Protein 5FAA (pdb70)

Nearest PDB structures (foldseek):
  5fgs-assembly1_C  TM=9.969E-01  e=2.430E-23  Lacticaseibacillus rhamnosus GG
  5f44-assembly2_B  TM=1.002E+00  e=8.109E-23  Lacticaseibacillus rhamnosus GG
  5j4m-assembly2_B  TM=1.003E+00  e=1.565E-22  Lacticaseibacillus rhamnosus GG
  5f44-assembly3_C  TM=1.001E+00  e=1.565E-22  Lacticaseibacillus rhamnosus GG
  5j4m-assembly3_C  TM=1.002E+00  e=1.653E-22  Lacticaseibacillus rhamnosus GG

Sequence (123 aa):
TTYERTFVKKDAETKEVLEGAGFKISSNSDGKKFLKLTDKDGQSVSIGEGFIDVLANNNYRLTWVAESDDATVFTSDKSGKFGLNGFADNTTTYTAVETNVPDGYDAAANTDFKADNSSSDILDAPS

Radius of gyration: 13.72 Å; Cα contacts (8 Å, |Δi|>4): 326; chains: 1; bounding box: 29×40×26 Å

CATH classification: 2.60.40.10

Structure (mmCIF, N/CA/C/O backbone):
data_5FAA
#
_entry.id   5FAA
#
_cell.length_a   100.240
_cell.length_b   100.240
_cell.length_c   57.539
_cell.angle_alpha   90.00
_cell.angle_beta   90.00
_cell.angle_gamma   90.00
#
_symmetry.space_group_name_H-M   'I 4 2 2'
#
loop_
_entity.id
_entity.type
_entity.pdbx_description
1 polymer 'Cell surface protein SpaA'
2 non-polymer 1,2-ETHANEDIOL
3 water water
#
loop_
_atom_site.group_PDB
_atom_site.id
_atom_site.type_symbol
_atom_site.label_atom_id
_atom_site.label_alt_id
_atom_site.label_comp_id
_atom_site.label_asym_id
_atom_site.label_entity_id
_atom_site.label_seq_id
_atom_site.pdbx_PDB_ins_code
_atom_site.Cartn_x
_atom_site.Cartn_y
_atom_site.Cartn_z
_atom_site.occupancy
_atom_site.B_iso_or_equiv
_atom_site.auth_seq_id
_atom_site.auth_comp_id
_atom_site.auth_asym_id
_atom_site.auth_atom_id
_atom_site.pdbx_PDB_model_num
ATOM 1 N N . THR A 1 149 ? -35.268 9.326 -10.415 1.00 43.55 176 THR A N 1
ATOM 2 C CA . THR A 1 149 ? -35.311 7.861 -10.737 1.00 41.37 176 THR A CA 1
ATOM 3 C C . THR A 1 149 ? -34.022 7.418 -11.417 1.00 35.53 176 THR A C 1
ATOM 4 O O . THR A 1 149 ? -33.594 8.039 -12.389 1.00 36.44 176 THR A O 1
ATOM 8 N N . THR A 1 150 ? -33.425 6.342 -10.905 1.00 31.82 177 THR A N 1
ATOM 9 C CA . THR A 1 150 ? -32.236 5.741 -11.502 1.00 29.44 177 THR A CA 1
ATOM 10 C C . THR A 1 150 ? -32.485 4.258 -11.813 1.00 28.02 177 THR A C 1
ATOM 11 O O . THR A 1 150 ? -33.538 3.685 -11.465 1.00 28.24 177 THR A O 1
ATOM 15 N N . TYR A 1 151 ? -31.505 3.646 -12.470 1.00 24.97 178 TYR A N 1
ATOM 16 C CA . TYR A 1 151 ? -31.669 2.348 -13.096 1.00 22.41 178 TYR A CA 1
ATOM 17 C C . TYR A 1 151 ? -30.478 1.454 -12.803 1.00 19.77 178 TYR A C 1
ATOM 18 O O . TYR A 1 151 ? -29.415 1.905 -12.383 1.00 21.16 178 TYR A O 1
ATOM 27 N N . GLU A 1 152 ? -30.686 0.167 -13.007 1.00 19.14 179 GLU A N 1
ATOM 28 C CA . GLU A 1 152 ? -29.676 -0.805 -12.706 1.00 19.23 179 GLU A CA 1
ATOM 29 C C . GLU A 1 152 ? -29.662 -1.883 -13.757 1.00 17.98 179 GLU A C 1
ATOM 30 O O . GLU A 1 152 ? -30.550 -1.969 -14.611 1.00 17.64 179 GLU A O 1
ATOM 36 N N . ARG A 1 153 ? -28.626 -2.709 -13.689 1.00 17.13 180 ARG A N 1
ATOM 37 C CA . ARG A 1 153 ? -28.523 -3.841 -14.580 1.00 15.68 180 ARG A CA 1
ATOM 38 C C . ARG A 1 153 ? -27.783 -4.946 -13.892 1.00 15.21 180 ARG A C 1
ATOM 39 O O . ARG A 1 153 ? -26.784 -4.698 -13.226 1.00 16.66 180 ARG A O 1
ATOM 47 N N . THR A 1 154 ? -28.300 -6.164 -14.057 1.00 15.77 181 THR A N 1
ATOM 48 C CA . THR A 1 154 ? -27.703 -7.350 -13.504 1.00 16.32 181 THR A CA 1
ATOM 49 C C . THR A 1 154 ? -27.421 -8.347 -14.619 1.00 16.00 181 THR A C 1
ATOM 50 O O . THR A 1 154 ? -28.155 -8.417 -15.611 1.00 15.11 181 THR A O 1
ATOM 54 N N . PHE A 1 155 ? -26.331 -9.090 -14.455 1.00 15.14 182 PHE A N 1
ATOM 55 C CA . PHE A 1 155 ? -25.971 -10.178 -15.348 1.00 15.00 182 PHE A CA 1
ATOM 56 C C . PHE A 1 155 ? -25.656 -11.404 -14.530 1.00 14.10 182 PHE A C 1
ATOM 57 O O . PHE A 1 155 ? -25.238 -11.299 -13.373 1.00 15.44 182 PHE A O 1
ATOM 65 N N . VAL A 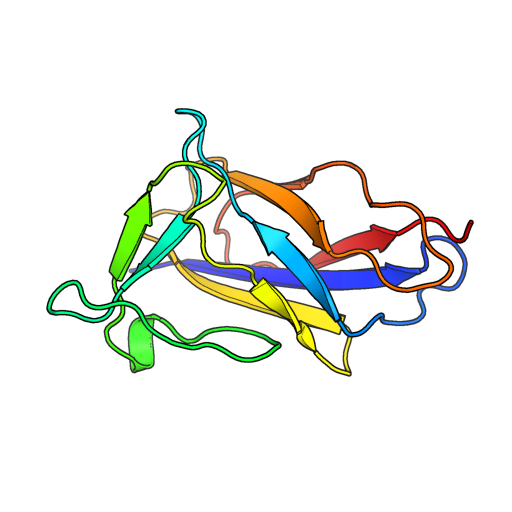1 156 ? -25.873 -12.569 -15.137 1.00 14.56 183 VAL A N 1
ATOM 66 C CA . VAL A 1 156 ? -25.453 -13.830 -14.558 1.00 13.74 183 VAL A CA 1
ATOM 67 C C . VAL A 1 156 ? -24.584 -14.573 -15.563 1.00 12.98 183 VAL A C 1
ATOM 68 O O . VAL A 1 156 ? -24.997 -14.851 -16.690 1.00 14.01 183 VAL A O 1
ATOM 72 N N . LYS A 1 157 ? -23.364 -14.866 -15.145 1.00 13.06 184 LYS A N 1
ATOM 73 C CA . LYS A 1 157 ? -22.402 -15.549 -15.988 1.00 12.69 184 LYS A CA 1
ATOM 74 C C . LYS A 1 157 ? -22.617 -17.043 -15.897 1.00 13.04 184 LYS A C 1
ATOM 75 O O . LYS A 1 157 ? -22.647 -17.599 -14.791 1.00 13.81 184 LYS A O 1
ATOM 81 N N . LYS A 1 158 ? -22.744 -17.675 -17.063 1.00 12.75 185 LYS A N 1
ATOM 82 C CA . LYS A 1 158 ? -22.993 -19.113 -17.143 1.00 13.44 185 LYS A CA 1
ATOM 83 C C . LYS A 1 158 ? -22.198 -19.797 -18.245 1.00 12.89 185 LYS A C 1
ATOM 84 O O . LYS A 1 158 ? -21.847 -19.205 -19.267 1.00 14.74 185 LYS A O 1
ATOM 90 N N . ASP A 1 159 ? -21.924 -21.076 -18.017 1.00 13.40 186 ASP A N 1
ATOM 91 C CA . ASP A 1 159 ? -21.382 -21.981 -19.021 1.00 14.82 186 ASP A CA 1
ATOM 92 C C . ASP A 1 159 ? -22.427 -22.117 -20.143 1.00 14.38 186 ASP A C 1
ATOM 93 O O . ASP A 1 159 ? -23.591 -22.431 -19.889 1.00 16.57 186 ASP A O 1
ATOM 98 N N . ALA A 1 160 ? -22.030 -21.850 -21.380 1.00 15.76 187 ALA A N 1
ATOM 99 C CA . ALA A 1 160 ? -22.973 -21.842 -22.507 1.00 16.50 187 ALA A CA 1
ATOM 100 C C . ALA A 1 160 ? -23.682 -23.178 -22.725 1.00 17.40 187 ALA A C 1
ATOM 101 O O . ALA A 1 160 ? -24.814 -23.217 -23.229 1.00 21.26 187 ALA A O 1
ATOM 103 N N . GLU A 1 161 ? -22.997 -24.265 -22.403 1.00 17.29 188 GLU A N 1
ATOM 104 C CA . GLU A 1 161 ? -23.530 -25.601 -22.636 1.00 19.69 188 GLU A CA 1
ATOM 105 C C . GLU A 1 161 ? -24.350 -26.115 -21.457 1.00 19.23 188 GLU A C 1
ATOM 106 O O . GLU A 1 161 ? -25.455 -26.610 -21.651 1.00 25.82 188 GLU A O 1
ATOM 112 N N . THR A 1 162 ? -23.807 -26.011 -20.245 1.00 16.23 189 THR A N 1
ATOM 113 C CA . THR A 1 162 ? -24.440 -26.611 -19.066 1.00 15.93 189 THR A CA 1
ATOM 114 C C . THR A 1 162 ? -25.252 -25.621 -18.233 1.00 16.37 189 THR A C 1
ATOM 115 O O . THR A 1 162 ? -26.046 -26.021 -17.380 1.00 17.19 189 THR A O 1
ATOM 119 N N . LYS A 1 163 ? -25.003 -24.338 -18.470 1.00 16.26 190 LYS A N 1
ATOM 120 C CA . LYS A 1 163 ? -25.581 -23.227 -17.727 1.00 16.43 190 LYS A CA 1
ATOM 121 C C . LYS A 1 163 ? -25.076 -23.148 -16.273 1.00 16.05 190 LYS A C 1
ATOM 122 O O . LYS A 1 163 ? -25.595 -22.367 -15.497 1.00 15.95 190 LYS A O 1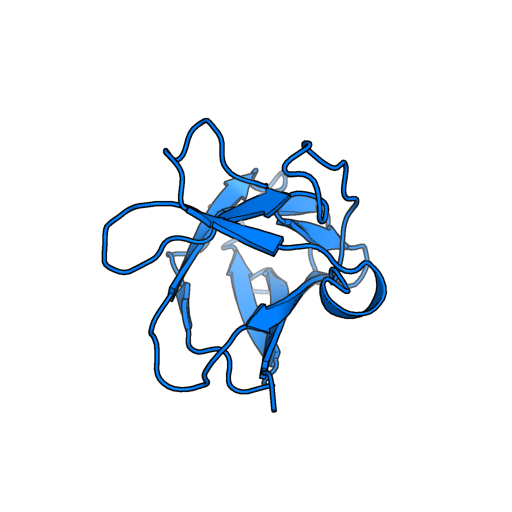
ATOM 128 N N . GLU A 1 164 ? -24.044 -23.925 -15.927 1.00 15.69 191 GLU A N 1
ATOM 129 C CA . GLU A 1 164 ? -23.374 -23.769 -14.636 1.00 16.15 191 GLU A CA 1
ATOM 130 C C . GLU A 1 164 ? -23.029 -22.290 -14.435 1.00 13.65 191 GLU A C 1
ATOM 131 O O . GLU A 1 164 ? -22.514 -21.641 -15.354 1.00 14.79 191 GLU A O 1
ATOM 137 N N . VAL A 1 165 ? -23.314 -21.777 -13.250 1.00 14.11 192 VAL A N 1
ATOM 138 C CA . VAL A 1 165 ? -22.945 -20.399 -12.919 1.00 14.32 192 VAL A CA 1
ATOM 139 C C . VAL A 1 165 ? -21.445 -20.297 -12.675 1.00 14.11 192 VAL A C 1
ATOM 140 O O . VAL A 1 165 ? -20.837 -21.177 -12.065 1.00 15.57 192 VAL A O 1
ATOM 144 N N . LEU A 1 166 ? -20.852 -19.227 -13.185 1.00 13.10 193 LEU A N 1
ATOM 145 C CA . LEU A 1 166 ? -19.397 -19.073 -13.140 1.00 12.79 193 LEU A CA 1
ATOM 146 C C . LEU A 1 166 ? -18.986 -17.893 -12.286 1.00 12.81 193 LEU A C 1
ATOM 147 O O . LEU A 1 166 ? -19.466 -16.777 -12.482 1.00 14.15 193 LEU A O 1
ATOM 152 N N . GLU A 1 167 ? -18.081 -18.169 -11.351 1.00 13.20 194 GLU A N 1
ATOM 153 C CA . GLU A 1 167 ? -17.523 -17.161 -10.470 1.00 12.64 194 GLU A CA 1
ATOM 154 C C . GLU A 1 167 ? -16.198 -16.653 -11.015 1.00 12.60 194 GLU A C 1
ATOM 155 O O . GLU A 1 167 ? -15.403 -17.403 -11.562 1.00 15.30 194 GLU A O 1
ATOM 161 N N . GLY A 1 168 ? -15.954 -15.365 -10.805 1.00 12.09 195 GLY A N 1
ATOM 162 C CA . GLY A 1 168 ? -14.650 -14.787 -11.112 1.0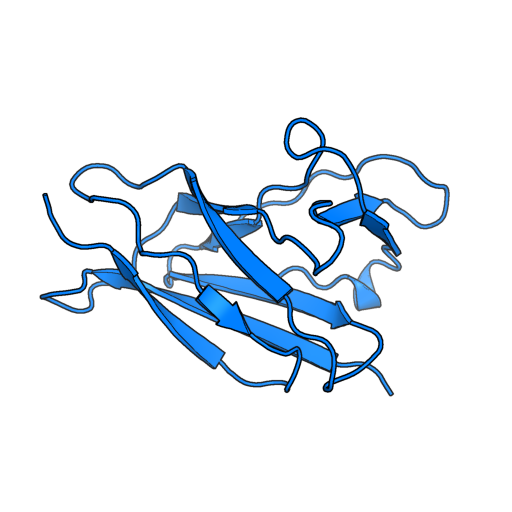0 12.29 195 GLY A CA 1
ATOM 163 C C . GLY A 1 168 ? -14.497 -14.284 -12.538 1.00 12.41 195 GLY A C 1
ATOM 164 O O . GLY A 1 168 ? -13.399 -13.933 -12.961 1.00 15.05 195 GLY A O 1
ATOM 165 N N . ALA A 1 169 ? -15.596 -14.232 -13.294 1.00 11.19 196 ALA A N 1
ATOM 166 C CA . ALA A 1 169 ? -15.564 -13.641 -14.632 1.00 11.66 196 ALA A CA 1
ATOM 167 C C . ALA A 1 169 ? -15.626 -12.132 -14.492 1.00 11.11 196 ALA A C 1
ATOM 168 O O . ALA A 1 169 ? -16.574 -11.582 -13.915 1.00 12.74 196 ALA A O 1
ATOM 170 N N . GLY A 1 170 ? -14.608 -11.469 -15.012 1.00 10.65 197 GLY A N 1
ATOM 171 C CA . GLY A 1 170 ? -14.454 -10.031 -14.883 1.00 11.55 197 GLY A CA 1
ATOM 172 C C . GLY A 1 170 ? -14.773 -9.297 -16.163 1.00 11.04 197 GLY A C 1
ATOM 173 O O . GLY A 1 170 ? -14.408 -9.729 -17.256 1.00 11.22 197 GLY A O 1
ATOM 174 N N . PHE A 1 171 ? -15.475 -8.171 -15.999 1.00 11.07 198 PHE A N 1
ATOM 175 C CA . PHE A 1 171 ? -15.982 -7.374 -17.108 1.00 11.16 198 PHE A CA 1
ATOM 176 C C . PHE A 1 171 ? -15.654 -5.905 -16.904 1.00 11.48 198 PHE A C 1
ATOM 177 O O . PHE A 1 171 ? -15.650 -5.408 -15.758 1.00 12.18 198 PHE A O 1
ATOM 185 N N . LYS A 1 172 ? -15.403 -5.228 -18.018 1.00 11.82 199 LYS A N 1
ATOM 186 C CA . LYS A 1 172 ? -15.393 -3.776 -18.048 1.00 10.98 199 LYS A CA 1
ATOM 187 C C . LYS A 1 172 ? -16.584 -3.340 -18.887 1.00 10.83 199 LYS A C 1
ATOM 188 O O . LYS A 1 172 ? -17.043 -4.075 -19.774 1.00 13.26 199 LYS A O 1
ATOM 194 N N . ILE A 1 173 ? -17.109 -2.157 -18.592 1.00 11.21 200 ILE A N 1
ATOM 195 C CA . ILE A 1 173 ? -18.290 -1.660 -19.294 1.00 11.82 200 ILE A CA 1
ATOM 196 C C . ILE A 1 173 ? -17.892 -0.443 -20.125 1.00 11.54 200 ILE A C 1
ATOM 197 O O . ILE A 1 173 ? -17.330 0.515 -19.597 1.00 12.91 200 ILE A O 1
ATOM 202 N N A SER A 1 174 ? -18.163 -0.494 -21.421 0.50 11.95 201 SER A N 1
ATOM 203 N N B SER A 1 174 ? -18.208 -0.502 -21.415 0.50 12.31 201 SER A N 1
ATOM 204 C CA A SER A 1 174 ? -17.880 0.632 -22.284 0.50 12.30 201 SER A CA 1
ATOM 205 C CA B SER A 1 174 ? -17.914 0.563 -22.356 0.50 13.28 201 SER A CA 1
ATOM 206 C C A SER A 1 174 ? -19.144 1.357 -22.711 0.50 12.98 201 SER A C 1
ATOM 207 C C B SER A 1 174 ? -19.160 1.353 -22.720 0.50 13.31 201 SER A C 1
ATOM 208 O O A SER A 1 174 ? -20.245 0.798 -22.722 0.50 13.42 201 SER A O 1
ATOM 209 O O B SER A 1 174 ? -20.273 0.823 -22.719 0.50 13.55 201 SER A O 1
ATOM 214 N N . ASN A 1 175 ? -18.951 2.622 -23.054 1.00 12.63 202 ASN A N 1
ATOM 215 C CA . ASN A 1 175 ? -20.008 3.475 -23.580 1.00 13.05 202 ASN A CA 1
ATOM 216 C C . ASN A 1 175 ? -19.793 3.716 -25.079 1.00 13.62 202 ASN A C 1
ATOM 217 O O . ASN A 1 175 ? -18.809 3.257 -25.678 1.00 13.93 202 ASN A O 1
ATOM 222 N N . SER A 1 176 ? -20.704 4.453 -25.691 1.00 13.92 203 SER A N 1
ATOM 223 C CA . SER A 1 176 ? -20.637 4.684 -27.130 1.00 13.89 203 SER A CA 1
ATOM 224 C C . SER A 1 176 ? -19.381 5.439 -27.536 1.00 14.65 203 SER A C 1
ATOM 225 O O . SER A 1 176 ? -18.923 5.283 -28.675 1.00 14.99 203 SER A O 1
ATOM 228 N N . ASP A 1 177 ? -18.839 6.244 -26.611 1.00 14.21 204 ASP A N 1
ATOM 229 C CA . ASP A 1 177 ? -17.617 7.028 -26.867 1.00 16.06 204 ASP A CA 1
ATOM 230 C C . ASP A 1 177 ? -16.346 6.182 -26.792 1.00 15.44 204 ASP A C 1
ATOM 231 O O . ASP A 1 177 ? -15.232 6.704 -26.975 1.00 16.86 204 ASP A O 1
ATOM 236 N N . GLY A 1 178 ? -16.497 4.885 -26.507 1.00 15.09 205 GLY A N 1
ATOM 237 C CA . GLY A 1 178 ? -15.335 4.008 -26.372 1.00 15.85 205 GLY A CA 1
ATOM 238 C C . GLY A 1 178 ? -14.547 4.171 -25.084 1.00 14.45 205 GLY A C 1
ATOM 239 O O . GLY A 1 178 ? -13.403 3.738 -25.000 1.00 17.12 205 GLY A O 1
ATOM 240 N N A LYS A 1 179 ? -15.159 4.788 -24.078 0.52 14.15 206 LYS A N 1
ATOM 241 N N B LYS A 1 179 ? -15.169 4.811 -24.092 0.48 13.98 206 LYS A N 1
ATOM 242 C CA A LYS A 1 179 ? -14.556 4.914 -22.758 0.52 13.70 206 LYS A CA 1
ATOM 243 C CA B LYS A 1 179 ? -14.614 4.989 -22.754 0.48 13.49 206 LYS A CA 1
ATOM 244 C C A LYS A 1 179 ? -15.208 3.883 -21.856 0.52 12.31 206 LYS A C 1
ATOM 245 C C B LYS A 1 179 ? -15.182 3.857 -21.886 0.48 12.27 206 LYS A C 1
ATOM 246 O O A LYS A 1 179 ? -16.273 3.356 -22.166 0.52 13.47 206 LYS A O 1
ATOM 247 O O B LYS A 1 179 ? -16.168 3.219 -22.265 0.48 12.81 206 LYS A O 1
ATOM 258 N N . PHE A 1 180 ? -14.557 3.605 -20.734 1.00 11.31 207 PHE A N 1
ATOM 259 C CA . PHE A 1 180 ? -14.949 2.512 -19.860 1.00 11.19 207 PHE A CA 1
ATOM 260 C C . PHE A 1 180 ? -15.246 3.001 -18.456 1.00 11.48 207 PHE A C 1
ATOM 261 O O . PHE A 1 180 ? -14.671 3.991 -17.980 1.00 11.91 207 PHE A O 1
ATOM 269 N N . LEU A 1 181 ? -16.142 2.281 -17.788 1.00 11.49 208 LEU A N 1
ATOM 270 C CA . LEU A 1 181 ? -16.656 2.735 -16.508 1.00 11.57 208 LEU A CA 1
ATOM 271 C C . LEU A 1 181 ? -15.605 2.593 -15.402 1.00 11.49 208 LEU A C 1
ATOM 272 O O . LEU A 1 181 ? -15.063 1.512 -15.180 1.00 12.45 208 LEU A O 1
ATOM 277 N N . LYS A 1 182 ? -15.387 3.685 -14.667 1.00 12.17 209 LYS A N 1
ATOM 278 C CA . LYS A 1 182 ? -14.592 3.686 -13.443 1.00 12.19 209 LYS A CA 1
ATOM 279 C C . LYS A 1 182 ? -15.458 4.269 -12.334 1.00 12.32 209 LYS A C 1
ATOM 280 O O . LYS A 1 182 ? -15.954 5.391 -12.434 1.00 15.22 209 LYS A O 1
ATOM 286 N N . LEU A 1 183 ? -15.659 3.496 -11.279 1.00 12.65 210 LEU A N 1
ATOM 287 C CA . LEU A 1 183 ? -16.357 4.001 -10.101 1.00 12.67 210 LEU A CA 1
ATOM 288 C C . LEU A 1 183 ? -15.405 4.823 -9.244 1.00 14.32 210 LEU A C 1
ATOM 289 O O . LEU A 1 183 ? -14.234 4.458 -9.082 1.00 16.07 210 LEU A O 1
ATOM 294 N N . THR A 1 184 ? -15.913 5.924 -8.685 1.00 14.74 211 THR A N 1
ATOM 295 C CA . THR A 1 184 ? -15.169 6.695 -7.698 1.00 15.73 211 THR A CA 1
ATOM 296 C C . THR A 1 184 ? -16.066 6.926 -6.492 1.00 16.03 211 THR A C 1
ATOM 297 O O . THR A 1 184 ? -17.283 6.760 -6.577 1.00 16.55 211 THR A O 1
ATOM 301 N N . ASP A 1 185 ? -15.479 7.337 -5.377 1.00 17.45 212 ASP A N 1
ATOM 302 C CA . ASP A 1 185 ? -16.298 7.835 -4.280 1.00 19.67 212 ASP A CA 1
ATOM 303 C C . ASP A 1 185 ? -16.741 9.272 -4.609 1.00 21.57 212 ASP A C 1
ATOM 304 O O . ASP A 1 185 ? -16.396 9.834 -5.664 1.00 21.86 212 ASP A O 1
ATOM 309 N N . LYS A 1 186 ? -17.543 9.845 -3.730 1.00 25.41 213 LYS A N 1
ATOM 310 C CA . LYS A 1 186 ? -18.068 11.200 -3.921 1.00 29.64 213 LYS A CA 1
ATOM 311 C C . LYS A 1 186 ? -16.988 12.278 -4.168 1.00 30.81 213 LYS A C 1
ATOM 312 O O . LYS A 1 186 ? -17.249 13.281 -4.845 1.00 35.92 213 LYS A O 1
ATOM 318 N N . ASP A 1 187 ? -15.789 12.052 -3.637 1.00 28.33 214 ASP A N 1
ATOM 319 C CA . ASP A 1 187 ? -14.675 13.003 -3.709 1.00 32.22 214 ASP A CA 1
ATOM 320 C C . ASP A 1 187 ? -13.662 12.665 -4.801 1.00 29.22 214 ASP A C 1
ATOM 321 O O . ASP A 1 187 ? -12.566 13.237 -4.834 1.00 30.20 214 ASP A O 1
ATOM 326 N N . GLY A 1 188 ? -14.018 11.722 -5.675 1.00 23.14 215 GLY A N 1
ATOM 327 C CA . GLY A 1 188 ? -13.201 11.397 -6.829 1.00 25.79 215 GLY A CA 1
ATOM 328 C C . GLY A 1 188 ? -12.151 10.343 -6.577 1.00 25.13 215 GLY A C 1
ATOM 329 O O . GLY A 1 188 ? -11.378 10.024 -7.480 1.00 27.46 215 GLY A O 1
ATOM 330 N N . GLN A 1 189 ? -12.113 9.776 -5.370 1.00 24.99 216 GLN A N 1
ATOM 331 C CA . GLN A 1 189 ? -11.073 8.796 -5.076 1.00 25.97 216 GLN A CA 1
ATOM 332 C C . GLN A 1 189 ? -11.484 7.405 -5.560 1.00 22.82 216 GLN A C 1
ATOM 333 O O . GLN A 1 189 ? -12.668 7.058 -5.612 1.00 20.72 216 GLN A O 1
ATOM 339 N N . SER A 1 190 ? -10.483 6.634 -5.955 1.00 23.22 217 SER A N 1
ATOM 340 C CA . SER A 1 190 ? -10.672 5.245 -6.340 1.00 21.86 217 SER A CA 1
ATOM 341 C C . SER A 1 190 ? -11.269 4.435 -5.199 1.00 21.15 217 SER A C 1
ATOM 342 O O . SER A 1 190 ? -11.084 4.747 -4.016 1.00 22.17 217 SER A O 1
ATOM 345 N N . VAL A 1 191 ? -11.993 3.389 -5.575 1.00 19.77 218 VAL A N 1
ATOM 346 C CA . VAL A 1 191 ? -12.616 2.496 -4.610 1.00 21.39 218 VAL A CA 1
ATOM 347 C C . VAL A 1 191 ? -12.276 1.056 -4.958 1.00 21.80 218 VAL A C 1
ATOM 348 O O . VAL A 1 191 ? -11.948 0.731 -6.100 1.00 26.81 218 VAL A O 1
ATOM 352 N N . SER A 1 192 ? -12.352 0.204 -3.952 1.00 23.64 219 SER A N 1
ATOM 353 C CA . SER A 1 192 ? -12.112 -1.206 -4.115 1.00 23.22 219 SER A CA 1
ATOM 354 C C . SER A 1 192 ? -13.478 -1.858 -4.097 1.00 21.17 219 SER A C 1
ATOM 355 O O . SER A 1 192 ? -14.302 -1.564 -3.228 1.00 25.01 219 SER A O 1
ATOM 358 N N . ILE A 1 193 ? -13.744 -2.710 -5.072 1.00 20.96 220 ILE A N 1
ATOM 359 C CA . ILE A 1 193 ? -14.961 -3.511 -5.023 1.00 21.04 220 ILE A CA 1
ATOM 360 C C . ILE A 1 193 ? -14.616 -4.977 -5.067 1.00 23.50 220 ILE A C 1
ATOM 361 O O . ILE A 1 193 ? -13.535 -5.368 -5.522 1.00 24.26 220 ILE A O 1
ATOM 366 N N . GLY A 1 194 ? -15.551 -5.775 -4.576 1.00 22.86 221 GLY A N 1
ATOM 367 C CA . GLY A 1 194 ? -15.436 -7.224 -4.643 1.00 22.29 221 GLY A CA 1
ATOM 368 C C . GLY A 1 194 ? -16.273 -7.758 -5.789 1.00 20.28 221 GLY A C 1
ATOM 369 O O . GLY A 1 194 ? -16.696 -7.017 -6.687 1.00 19.99 221 GLY A O 1
ATOM 370 N N . GLU A 1 195 ? -16.507 -9.058 -5.749 1.00 17.11 222 GLU A N 1
ATOM 371 C CA . GLU A 1 195 ? -17.382 -9.701 -6.684 1.00 15.85 222 GLU A CA 1
ATOM 372 C C . GLU A 1 195 ? -18.828 -9.335 -6.386 1.00 14.46 222 GLU A C 1
ATOM 373 O O . GLU A 1 195 ? -19.210 -9.034 -5.222 1.00 17.99 222 GLU A O 1
ATOM 379 N N . GLY A 1 196 ? -19.641 -9.443 -7.423 1.00 13.79 223 GLY A N 1
ATOM 380 C CA . GLY A 1 196 ? -21.078 -9.315 -7.311 1.00 15.76 223 GLY A CA 1
ATOM 381 C C . GLY A 1 196 ? -21.641 -7.978 -7.740 1.00 15.95 223 GLY A C 1
ATOM 382 O O . GLY A 1 196 ? -20.989 -7.163 -8.391 1.00 17.58 223 GLY A O 1
ATOM 383 N N . PHE A 1 197 ? -22.874 -7.755 -7.332 1.00 17.42 224 PHE A N 1
ATOM 384 C CA . PHE A 1 197 ? -23.598 -6.552 -7.659 1.00 17.39 224 PHE A CA 1
ATOM 385 C C . PHE A 1 197 ? -23.096 -5.410 -6.783 1.00 17.76 224 PHE A C 1
ATOM 386 O O . PHE A 1 197 ? -22.931 -5.578 -5.566 1.00 21.23 224 PHE A O 1
ATOM 394 N N . ILE A 1 198 ? -22.841 -4.262 -7.404 1.00 15.96 225 ILE A N 1
ATOM 395 C CA . ILE A 1 198 ? -22.291 -3.116 -6.698 1.00 16.39 225 ILE A CA 1
ATOM 396 C C . ILE A 1 198 ? -23.376 -2.075 -6.473 1.00 16.17 225 ILE A C 1
ATOM 397 O O . ILE A 1 198 ? -23.934 -1.543 -7.434 1.00 17.58 225 ILE A O 1
ATOM 402 N N . ASP A 1 199 ? -23.645 -1.788 -5.200 1.00 18.04 226 ASP A N 1
ATOM 403 C CA . ASP A 1 199 ? -24.650 -0.801 -4.811 1.00 17.68 226 ASP A CA 1
ATOM 404 C C . ASP A 1 199 ? -24.012 0.589 -4.765 1.00 18.14 226 ASP A C 1
ATOM 405 O O . ASP A 1 199 ? -23.655 1.128 -3.708 1.00 19.85 226 ASP A O 1
ATOM 410 N N . VAL A 1 200 ? -23.862 1.139 -5.966 1.00 17.21 227 VAL A N 1
ATOM 411 C CA . VAL A 1 200 ? -23.364 2.488 -6.184 1.00 18.06 227 VAL A CA 1
ATOM 412 C C . VAL A 1 200 ? -24.188 3.519 -5.399 1.00 18.36 227 VAL A C 1
ATOM 413 O O . VAL A 1 200 ? -23.637 4.404 -4.755 1.00 19.43 227 VAL A O 1
ATOM 417 N N . LEU A 1 201 ? -25.509 3.400 -5.469 1.00 20.13 228 LEU A N 1
ATOM 418 C CA . LEU A 1 201 ? -26.408 4.321 -4.768 1.00 22.06 228 LEU A CA 1
ATOM 419 C C . LEU A 1 201 ? -26.175 4.354 -3.266 1.00 22.78 228 LEU A C 1
ATOM 420 O O . LEU A 1 201 ? -25.985 5.432 -2.682 1.00 24.83 228 LEU A O 1
ATOM 425 N N . ALA A 1 202 ? -26.177 3.177 -2.644 1.00 20.69 229 ALA A N 1
ATOM 426 C CA . ALA A 1 202 ? -26.026 3.071 -1.192 1.00 23.00 229 ALA A CA 1
ATOM 427 C C . ALA A 1 202 ? -24.663 3.579 -0.713 1.00 21.71 229 ALA A C 1
ATOM 428 O O . ALA A 1 202 ? -24.537 4.105 0.407 1.00 26.64 229 ALA A O 1
ATOM 430 N N . ASN A 1 203 ? -23.661 3.450 -1.589 1.00 21.18 230 ASN A N 1
ATOM 431 C CA . ASN A 1 203 ? -22.306 3.899 -1.295 1.00 21.59 230 ASN A CA 1
ATOM 432 C C . ASN A 1 203 ? -21.991 5.326 -1.724 1.00 21.09 230 ASN A C 1
ATOM 433 O O . ASN A 1 203 ? -20.887 5.815 -1.485 1.00 22.33 230 ASN A O 1
ATOM 438 N N A ASN A 1 204 ? -22.965 5.986 -2.345 0.50 21.64 231 ASN A N 1
ATOM 439 N N B ASN A 1 204 ? -22.955 5.998 -2.343 0.50 21.50 231 ASN A N 1
ATOM 440 C CA A ASN A 1 204 ? -22.777 7.328 -2.896 0.50 22.33 231 ASN A CA 1
ATOM 441 C CA B ASN A 1 204 ? -22.740 7.345 -2.876 0.50 22.13 231 ASN A CA 1
ATOM 442 C C A ASN A 1 204 ? -21.560 7.383 -3.822 0.50 20.19 231 ASN A C 1
ATOM 443 C C B ASN A 1 204 ? -21.560 7.395 -3.842 0.50 20.08 231 ASN A C 1
ATOM 444 O O A ASN A 1 204 ? -20.796 8.345 -3.809 0.50 23.09 231 ASN A O 1
ATOM 445 O O B ASN A 1 204 ? -20.821 8.375 -3.883 0.50 22.39 231 ASN A O 1
ATOM 454 N N . TYR A 1 205 ? -21.383 6.330 -4.616 1.00 18.49 232 TYR A N 1
ATOM 455 C CA . TYR A 1 205 ? -20.327 6.303 -5.631 1.00 17.69 232 TYR A CA 1
ATOM 456 C C . TYR A 1 205 ? -20.751 7.115 -6.851 1.00 17.39 232 TYR A C 1
ATOM 457 O O . TYR A 1 205 ? -21.934 7.461 -7.020 1.00 18.21 232 TYR A O 1
ATOM 466 N N . ARG A 1 206 ? -19.773 7.403 -7.699 1.00 16.18 233 ARG A N 1
ATOM 467 C CA . ARG A 1 206 ? -19.991 8.137 -8.945 1.00 15.30 233 ARG A CA 1
ATOM 468 C C . ARG A 1 206 ? -19.490 7.304 -10.111 1.00 14.88 233 ARG A C 1
ATOM 469 O O . ARG A 1 206 ? -18.497 6.587 -9.989 1.00 16.54 233 ARG A O 1
ATOM 477 N N . LEU A 1 207 ? -20.198 7.395 -11.232 1.00 14.98 234 LEU A N 1
ATOM 478 C CA . LEU A 1 207 ? -19.788 6.761 -12.484 1.00 14.06 234 LEU A CA 1
ATOM 479 C C . LEU A 1 207 ? -18.947 7.751 -13.278 1.00 14.11 234 LEU A C 1
ATOM 480 O O . LEU A 1 207 ? -19.372 8.877 -13.498 1.00 14.20 234 LEU A O 1
ATOM 485 N N . THR A 1 208 ? -17.766 7.324 -13.716 1.00 12.29 235 THR A N 1
ATOM 486 C CA . THR A 1 208 ? -16.924 8.134 -14.577 1.00 11.98 235 THR A CA 1
ATOM 487 C C . THR A 1 208 ? -16.430 7.259 -15.714 1.00 11.54 235 THR A C 1
ATOM 488 O O . THR A 1 208 ? -16.490 6.028 -15.625 1.00 12.75 235 THR A O 1
ATOM 492 N N . TRP A 1 209 ? -15.925 7.894 -16.766 1.00 10.85 236 TRP A N 1
ATOM 493 C CA . TRP A 1 209 ? -15.600 7.192 -18.007 1.00 10.92 236 TRP A CA 1
ATOM 494 C C . TRP A 1 209 ? -14.154 7.471 -18.372 1.00 11.24 236 TRP A C 1
ATOM 495 O O . TRP A 1 209 ? -13.761 8.626 -18.533 1.00 12.12 236 TRP A O 1
ATOM 506 N N . VAL A 1 210 ? -13.385 6.390 -18.486 1.00 11.49 237 VAL A N 1
ATOM 507 C CA . VAL A 1 210 ? -11.935 6.454 -18.575 1.00 12.00 237 VAL A CA 1
ATOM 508 C C . VAL A 1 210 ? -11.379 5.502 -19.639 1.00 12.69 237 VAL A C 1
ATOM 509 O O . VAL A 1 210 ? -12.109 4.754 -20.261 1.00 12.48 237 VAL A O 1
ATOM 513 N N . ALA A 1 211 ? -10.064 5.553 -19.852 1.00 15.60 238 ALA A N 1
ATOM 514 C CA . ALA A 1 211 ? -9.422 4.577 -20.748 1.00 16.41 238 ALA A CA 1
ATOM 515 C C . ALA A 1 211 ? -9.606 3.167 -20.189 1.00 15.62 238 ALA A C 1
ATOM 516 O O . ALA A 1 211 ? -9.675 2.993 -18.984 1.00 15.87 238 ALA A O 1
ATOM 518 N N . GLU A 1 212 ? -9.650 2.169 -21.072 1.00 17.17 239 GLU A N 1
ATOM 519 C CA . GLU A 1 212 ? -9.884 0.787 -20.659 1.00 17.02 239 GLU A CA 1
ATOM 520 C C . GLU A 1 212 ? -8.945 0.325 -19.551 1.00 16.87 239 GLU A C 1
ATOM 521 O O . GLU A 1 212 ? -9.369 -0.360 -18.638 1.00 17.86 239 GLU A O 1
ATOM 527 N N . SER A 1 213 ? -7.675 0.708 -19.636 1.00 19.00 240 SER A N 1
ATOM 528 C CA . SER A 1 213 ? -6.677 0.291 -18.652 1.00 20.21 240 SER A CA 1
ATOM 529 C C . SER A 1 213 ? -6.929 0.797 -17.224 1.00 19.37 240 SER A C 1
ATOM 530 O O . SER A 1 213 ? -6.413 0.213 -16.258 1.00 23.79 240 SER A O 1
ATOM 533 N N A ASP A 1 214 ? -7.717 1.865 -17.104 0.50 18.57 241 ASP A N 1
ATOM 534 N N B ASP A 1 214 ? -7.708 1.872 -17.087 0.50 19.77 241 ASP A N 1
ATOM 535 C CA A ASP A 1 214 ? -8.024 2.490 -15.820 0.50 18.03 241 ASP A CA 1
ATOM 536 C CA B ASP A 1 214 ? -8.016 2.461 -15.777 0.50 20.12 241 ASP A CA 1
ATOM 537 C C A ASP A 1 214 ? -9.413 2.122 -15.292 0.50 16.18 241 ASP A C 1
ATOM 538 C C B ASP A 1 214 ? -9.417 2.115 -15.281 0.50 17.03 241 ASP A C 1
ATOM 539 O O A ASP A 1 214 ? -9.816 2.592 -14.232 0.50 17.16 241 ASP A O 1
ATOM 540 O O B ASP A 1 214 ? -9.835 2.593 -14.230 0.50 17.67 241 ASP A O 1
ATOM 549 N N . ALA A 1 215 ? -10.137 1.277 -16.016 1.00 15.07 242 ALA A N 1
ATOM 550 C CA . ALA A 1 215 ? -11.538 1.017 -15.693 1.00 14.43 242 ALA A CA 1
ATOM 551 C C . ALA A 1 215 ? -11.715 0.044 -14.536 1.00 13.38 242 ALA A C 1
ATOM 552 O O . ALA A 1 215 ? -10.824 -0.737 -14.210 1.00 15.40 242 ALA A O 1
ATOM 554 N N . THR A 1 216 ? -12.889 0.120 -13.922 1.00 11.98 243 THR A N 1
ATOM 555 C CA . THR A 1 216 ? -13.293 -0.808 -12.887 1.00 12.67 243 THR A CA 1
ATOM 556 C C . THR A 1 216 ? -13.655 -2.145 -13.503 1.00 12.56 243 THR A C 1
ATOM 557 O O . THR A 1 216 ? -14.369 -2.208 -14.502 1.00 14.57 243 THR A O 1
ATOM 561 N N . VAL A 1 217 ? -13.157 -3.214 -12.891 1.00 12.63 244 VAL A N 1
ATOM 562 C CA . VAL A 1 217 ? -13.544 -4.566 -13.263 1.00 12.50 244 VAL A CA 1
ATOM 563 C C . VAL A 1 217 ? -14.656 -5.042 -12.334 1.00 12.40 244 VAL A C 1
ATOM 564 O O . VAL A 1 217 ? -14.518 -5.018 -11.115 1.00 14.96 244 VAL A O 1
ATOM 568 N N . PHE A 1 218 ? -15.772 -5.425 -12.937 1.00 12.93 245 PHE A N 1
ATOM 569 C CA . PHE A 1 218 ? -16.911 -5.992 -12.237 1.00 13.34 245 PHE A CA 1
ATOM 570 C C . PHE A 1 218 ? -16.851 -7.502 -12.416 1.00 13.40 245 PHE A C 1
ATOM 571 O O . PHE A 1 218 ? -16.615 -7.978 -13.516 1.00 15.47 245 PHE A O 1
ATOM 579 N N . THR A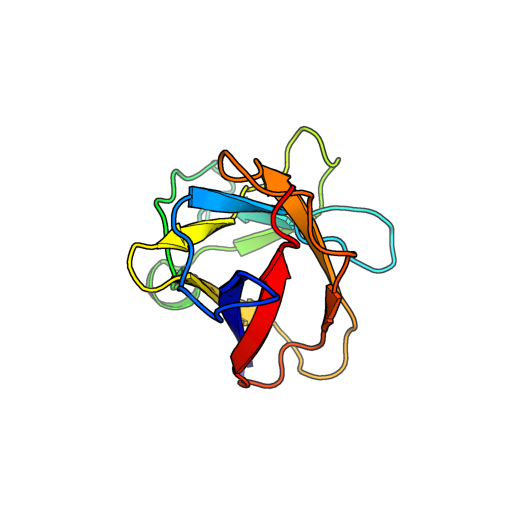 1 219 ? -17.064 -8.251 -11.341 1.00 12.50 246 THR A N 1
ATOM 580 C CA . THR A 1 219 ? -16.746 -9.673 -11.351 1.00 12.88 246 THR A CA 1
ATOM 581 C C . THR A 1 219 ? -17.903 -10.514 -10.838 1.00 12.21 246 THR A C 1
ATOM 582 O O . THR A 1 219 ? -18.513 -10.211 -9.815 1.00 13.51 246 THR A O 1
ATOM 586 N N . SER A 1 220 ? -18.185 -11.596 -11.556 1.00 11.55 247 SER A N 1
ATOM 587 C CA . SER A 1 220 ? -19.254 -12.481 -11.146 1.00 11.83 247 SER A CA 1
ATOM 588 C C . SER A 1 220 ? -18.951 -13.126 -9.781 1.00 13.03 247 SER A C 1
ATOM 589 O O . SER A 1 220 ? -17.823 -13.540 -9.494 1.00 13.07 247 SER A O 1
ATOM 592 N N . ASP A 1 221 ? -19.981 -13.229 -8.949 1.00 13.69 248 ASP A N 1
ATOM 593 C CA . ASP A 1 221 ? -19.829 -13.827 -7.624 1.00 14.72 248 ASP A CA 1
ATOM 594 C C . ASP A 1 221 ? -20.076 -15.326 -7.679 1.00 15.35 248 ASP A C 1
ATOM 595 O O . ASP A 1 221 ? -20.182 -15.904 -8.777 1.00 14.49 248 ASP A O 1
ATOM 600 N N . LYS A 1 222 ? -20.200 -15.960 -6.517 1.00 16.04 249 LYS A N 1
ATOM 601 C CA . LYS A 1 222 ? -20.344 -17.408 -6.488 1.00 18.91 249 LYS A CA 1
ATOM 602 C C . LYS A 1 222 ? -21.614 -17.908 -7.192 1.00 19.34 249 LYS A C 1
ATOM 603 O O . LYS A 1 222 ? -21.634 -19.042 -7.662 1.00 21.94 249 LYS A O 1
ATOM 609 N N . SER A 1 223 ? -22.647 -17.057 -7.259 1.00 18.54 250 SER A N 1
ATOM 610 C CA . SER A 1 223 ? -23.902 -17.358 -7.955 1.00 20.09 250 SER A CA 1
ATOM 611 C C . SER A 1 223 ? -23.901 -16.923 -9.418 1.00 16.37 250 SER A C 1
ATOM 612 O O . SER A 1 223 ? -24.940 -16.991 -10.096 1.00 18.25 250 SER A O 1
ATOM 615 N N . GLY A 1 224 ? -22.744 -16.439 -9.885 1.00 15.08 251 GLY A N 1
ATOM 616 C CA . GLY A 1 224 ? -22.583 -15.932 -11.235 1.00 15.65 251 GLY A CA 1
ATOM 617 C C . GLY A 1 224 ? -22.993 -14.480 -11.427 1.00 15.36 251 GLY A C 1
ATOM 618 O O . GLY A 1 224 ? -22.871 -13.953 -12.521 1.00 14.16 251 GLY A O 1
ATOM 619 N N . LYS A 1 225 ? -23.461 -13.830 -10.371 1.00 16.26 252 LYS A N 1
ATOM 620 C CA . LYS A 1 225 ? -24.109 -12.516 -10.501 1.00 15.72 252 LYS A CA 1
ATOM 621 C C . LYS A 1 225 ? -23.105 -11.377 -10.431 1.00 14.60 252 LYS A C 1
ATOM 622 O O . LYS A 1 225 ? -22.156 -11.403 -9.646 1.00 14.69 252 LYS A O 1
ATOM 628 N N . PHE A 1 226 ? -23.363 -10.361 -11.243 1.00 13.92 253 PHE A N 1
ATOM 629 C CA . PHE A 1 226 ? -22.710 -9.074 -11.091 1.00 14.85 253 PHE A CA 1
ATOM 630 C C . PHE A 1 226 ? -23.599 -8.026 -11.709 1.00 14.61 253 PHE A C 1
ATOM 631 O O . PHE A 1 226 ? -24.631 -8.330 -12.303 1.00 16.67 253 PHE A O 1
ATOM 639 N N . GLY A 1 227 ? -23.195 -6.782 -11.535 1.00 15.88 254 GLY A N 1
ATOM 640 C CA . GLY A 1 227 ? -23.957 -5.656 -12.031 1.00 15.75 254 GLY A CA 1
ATOM 641 C C . GLY A 1 227 ? -23.803 -4.468 -11.117 1.00 15.12 254 GLY A C 1
ATOM 642 O O . GLY A 1 227 ? -22.955 -4.455 -10.218 1.00 14.87 254 GLY A O 1
ATOM 643 N N . LEU A 1 228 ? -24.640 -3.468 -11.345 1.00 15.05 255 LEU A N 1
ATOM 644 C CA . LEU A 1 228 ? -24.610 -2.255 -10.547 1.00 14.92 255 LEU A CA 1
ATOM 645 C C . LEU A 1 228 ? -25.866 -1.448 -10.754 1.00 14.88 255 LEU A C 1
ATOM 646 O O . LEU A 1 228 ? -26.608 -1.636 -11.732 1.00 15.69 255 LEU A O 1
ATOM 651 N N . ASN A 1 229 ? -26.097 -0.545 -9.813 1.00 16.37 256 ASN A N 1
ATOM 652 C CA . ASN A 1 229 ? -27.125 0.470 -9.985 1.00 16.90 256 ASN A CA 1
ATOM 653 C C . ASN A 1 229 ? -26.476 1.850 -10.129 1.00 18.41 256 ASN A C 1
ATOM 654 O O . ASN A 1 229 ? -25.255 1.956 -10.244 1.00 17.54 256 ASN A O 1
ATOM 659 N N . GLY A 1 230 ? -27.282 2.905 -10.155 1.00 19.83 257 GLY A N 1
ATOM 660 C CA . GLY A 1 230 ? -26.750 4.263 -10.244 1.00 20.40 257 GLY A CA 1
ATOM 661 C C . GLY A 1 230 ? -26.680 4.832 -11.656 1.00 20.01 257 GLY A C 1
ATOM 662 O O . GLY A 1 230 ? -26.174 5.934 -11.850 1.00 22.05 257 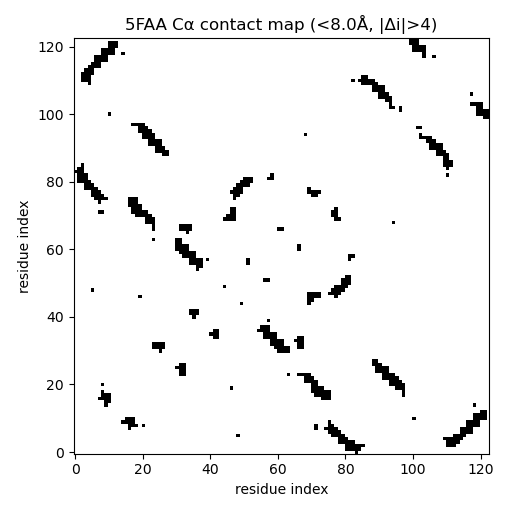GLY A O 1
ATOM 663 N N . PHE A 1 231 ? -27.184 4.081 -12.632 1.00 20.45 258 PHE A N 1
ATOM 664 C CA . PHE A 1 231 ? -27.290 4.553 -13.993 1.00 20.07 258 PHE A CA 1
ATOM 665 C C . PHE A 1 231 ? -28.364 5.633 -14.069 1.00 20.18 258 PHE A C 1
ATOM 666 O O . PHE A 1 231 ? -29.388 5.550 -13.389 1.00 23.82 258 PHE A O 1
ATOM 674 N N . ALA A 1 232 ? -28.153 6.605 -14.941 1.00 19.91 259 ALA A N 1
ATOM 675 C CA . ALA A 1 232 ? -29.003 7.792 -15.010 1.00 21.62 259 ALA A CA 1
ATOM 676 C C . ALA A 1 232 ? -30.243 7.627 -15.886 1.00 22.12 259 ALA A C 1
ATOM 677 O O . ALA A 1 232 ? -31.224 8.364 -15.733 1.00 23.56 259 ALA A O 1
ATOM 679 N N . ASP A 1 233 ? -30.196 6.683 -16.814 1.00 20.90 260 ASP A N 1
ATOM 680 C CA . ASP A 1 233 ? -31.299 6.469 -17.736 1.00 22.48 260 ASP A CA 1
ATOM 681 C C . ASP A 1 233 ? -31.421 5.005 -18.163 1.00 21.72 260 ASP A C 1
ATOM 682 O O . ASP A 1 233 ? -30.535 4.194 -17.892 1.00 23.06 260 ASP A O 1
ATOM 687 N N . ASN A 1 234 ? -32.538 4.665 -18.791 1.00 21.63 261 ASN A N 1
ATOM 688 C CA . ASN A 1 234 ? -32.752 3.330 -19.333 1.00 21.24 261 ASN A CA 1
ATOM 689 C C . ASN A 1 234 ? -32.708 3.278 -20.862 1.00 22.17 261 ASN A C 1
ATOM 690 O O . ASN A 1 234 ? -33.141 2.297 -21.454 1.00 23.33 261 ASN A O 1
ATOM 695 N N . THR A 1 235 ? -32.153 4.322 -21.483 1.00 20.36 262 THR A N 1
ATOM 696 C CA . THR A 1 235 ? -32.178 4.497 -22.933 1.00 21.44 262 THR A CA 1
ATOM 697 C C . THR A 1 235 ? -30.799 4.386 -23.592 1.00 19.95 262 THR A C 1
ATOM 698 O O . THR A 1 235 ? -30.701 4.100 -24.791 1.00 24.35 262 THR A O 1
ATOM 702 N N . THR A 1 236 ? -29.745 4.582 -22.798 1.00 18.09 263 THR A N 1
ATOM 703 C CA . THR A 1 236 ? -28.370 4.566 -23.272 1.00 18.06 263 THR A CA 1
ATOM 704 C C . THR A 1 236 ? -27.868 3.131 -23.437 1.00 17.04 263 THR A C 1
ATOM 705 O O . THR A 1 236 ? -28.130 2.287 -22.597 1.00 18.20 263 THR A O 1
ATOM 709 N N . THR A 1 237 ? -27.157 2.864 -24.534 1.00 15.33 264 THR A N 1
ATOM 710 C CA . THR A 1 237 ? -26.583 1.541 -24.781 1.00 15.14 264 THR A CA 1
ATOM 711 C C . THR A 1 237 ? -25.131 1.485 -24.296 1.00 14.56 264 THR A C 1
ATOM 712 O O . THR A 1 237 ? -24.330 2.356 -24.611 1.00 16.58 264 THR A O 1
ATOM 716 N N . TYR A 1 238 ? -24.835 0.449 -23.511 1.00 13.73 265 TYR A N 1
ATOM 717 C CA . TYR A 1 238 ? -23.501 0.162 -23.003 1.00 13.60 265 TYR A CA 1
ATOM 718 C C . TYR A 1 238 ? -23.103 -1.215 -23.498 1.00 12.61 265 TYR A C 1
ATOM 719 O O . TYR A 1 238 ? -23.924 -1.944 -24.021 1.00 14.42 265 TYR A O 1
ATOM 728 N N . THR A 1 239 ? -21.836 -1.561 -23.318 1.00 11.83 266 THR A N 1
ATOM 729 C CA . THR A 1 239 ? -21.333 -2.862 -23.719 1.00 12.41 266 THR A CA 1
ATOM 730 C C . THR A 1 239 ? -20.504 -3.463 -22.597 1.00 12.80 266 THR A C 1
ATOM 731 O O . THR A 1 239 ? -19.566 -2.827 -22.107 1.00 13.76 266 THR A O 1
ATOM 735 N N . ALA A 1 240 ? -20.880 -4.679 -22.182 1.00 12.22 267 ALA A N 1
ATOM 736 C CA . ALA A 1 240 ? -20.114 -5.460 -21.217 1.00 11.82 267 ALA A CA 1
ATOM 737 C C . ALA A 1 240 ? -19.066 -6.294 -21.942 1.00 11.40 267 ALA A C 1
ATOM 738 O O . ALA A 1 240 ? -19.394 -7.113 -22.805 1.00 13.03 267 ALA A O 1
ATOM 740 N N . VAL A 1 241 ? -17.805 -6.041 -21.602 1.00 12.32 268 VAL A N 1
ATOM 741 C CA . VAL A 1 241 ? -16.643 -6.642 -22.247 1.00 11.68 268 VAL A CA 1
ATOM 742 C C . VAL A 1 241 ? -15.932 -7.547 -21.239 1.00 11.11 268 VAL A C 1
ATOM 743 O O . VAL 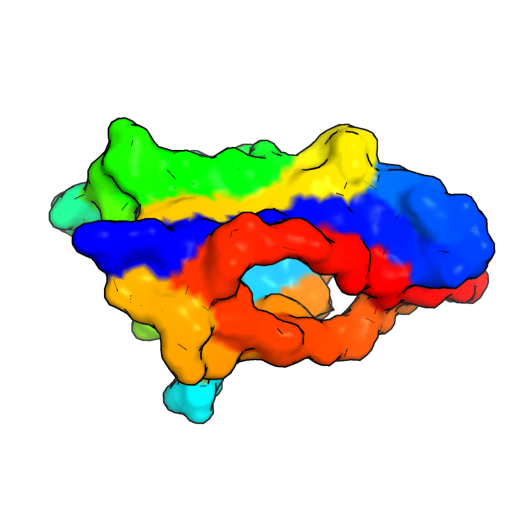A 1 241 ? -15.452 -7.085 -20.214 1.00 11.99 268 VAL A O 1
ATOM 747 N N . GLU A 1 242 ? -15.872 -8.839 -21.536 1.00 11.65 269 GLU A N 1
ATOM 748 C CA . GLU A 1 242 ? -15.222 -9.770 -20.628 1.00 11.63 269 GLU A CA 1
ATOM 749 C C . GLU A 1 242 ? -13.697 -9.648 -20.752 1.00 12.53 269 GLU A C 1
ATOM 750 O O . GLU A 1 242 ? -13.133 -9.840 -21.834 1.00 16.40 269 GLU A O 1
ATOM 756 N N . THR A 1 243 ? -13.064 -9.325 -19.635 1.00 12.32 270 THR A N 1
ATOM 757 C CA . THR A 1 243 ? -11.625 -9.088 -19.560 1.00 13.23 270 THR A CA 1
ATOM 758 C C . THR A 1 243 ? -10.874 -10.142 -18.754 1.00 13.87 270 THR A C 1
ATOM 759 O O . THR A 1 243 ? -9.661 -10.307 -18.946 1.00 15.65 270 THR A O 1
ATOM 763 N N . ASN A 1 244 ? -11.574 -10.812 -17.844 1.00 11.32 271 ASN A N 1
ATOM 764 C CA . ASN A 1 244 ? -10.973 -11.818 -16.971 1.00 11.62 271 ASN A CA 1
ATOM 765 C C . ASN A 1 244 ? -11.839 -13.072 -17.106 1.00 11.09 271 ASN A C 1
ATOM 766 O O . ASN A 1 244 ? -12.988 -13.088 -16.682 1.00 12.36 271 ASN A O 1
ATOM 771 N N . VAL A 1 245 ? -11.298 -14.103 -17.742 1.00 10.86 272 VAL A N 1
ATOM 772 C CA . VAL A 1 245 ? -12.077 -15.264 -18.126 1.00 11.89 272 VAL A CA 1
ATOM 773 C C . VAL A 1 245 ? -11.781 -16.418 -17.177 1.00 12.54 272 VAL A C 1
ATOM 774 O O . VAL A 1 245 ? -10.619 -16.733 -16.931 1.00 13.32 272 VAL A O 1
ATOM 778 N N . PRO A 1 246 ? -12.826 -17.073 -16.649 1.00 12.64 273 PRO A N 1
ATOM 779 C CA . PRO A 1 246 ? -12.579 -18.253 -15.810 1.00 13.62 273 PRO A CA 1
ATOM 780 C C . PRO A 1 246 ? -11.886 -19.388 -16.555 1.00 12.82 273 PRO A C 1
ATOM 781 O O . PRO A 1 246 ? -12.015 -19.523 -17.765 1.00 14.79 273 PRO A O 1
ATOM 785 N N . ASP A 1 247 ? -11.123 -20.179 -15.814 1.00 14.17 274 ASP A N 1
ATOM 786 C CA . ASP A 1 247 ? -10.416 -21.306 -16.389 1.00 14.31 274 ASP A CA 1
ATOM 787 C C . ASP A 1 247 ? -11.384 -22.276 -17.040 1.00 14.60 274 ASP A C 1
ATOM 788 O O . ASP A 1 247 ? -12.432 -22.601 -16.463 1.00 17.19 274 ASP A O 1
ATOM 793 N N . GLY A 1 248 ? -11.027 -22.718 -18.234 1.00 15.32 275 GLY A N 1
ATOM 794 C CA . GLY A 1 248 ? -11.815 -23.720 -18.952 1.00 16.35 275 GLY A CA 1
ATOM 795 C C . GLY A 1 248 ? -12.794 -23.115 -19.941 1.00 16.02 275 GLY A C 1
ATOM 796 O O . GLY A 1 248 ? -13.521 -23.848 -20.618 1.00 18.85 275 GLY A O 1
ATOM 797 N N . TYR A 1 249 ? -12.788 -21.783 -20.045 1.00 14.19 276 TYR A N 1
ATOM 798 C CA . TYR A 1 249 ? -13.733 -21.057 -20.874 1.00 14.21 276 TYR A CA 1
ATOM 799 C C . TYR A 1 249 ? -13.075 -20.140 -21.885 1.00 14.70 276 TYR A C 1
ATOM 800 O O . TYR A 1 249 ? -11.956 -19.659 -21.688 1.00 16.36 276 TYR A O 1
ATOM 809 N N . ASP A 1 250 ? -13.800 -19.930 -22.975 1.00 14.92 277 ASP A N 1
ATOM 810 C CA . ASP A 1 250 ? -13.530 -18.856 -23.918 1.00 16.67 277 ASP A CA 1
ATOM 811 C C . ASP A 1 250 ? -14.448 -17.712 -23.568 1.00 16.18 277 ASP A C 1
ATOM 812 O O . ASP A 1 250 ? -15.594 -17.931 -23.185 1.00 16.44 277 ASP A O 1
ATOM 817 N N . ALA A 1 251 ? -13.947 -16.492 -23.696 1.00 13.77 278 ALA A N 1
ATOM 818 C CA . ALA A 1 251 ? -14.742 -15.306 -23.379 1.00 14.38 278 ALA A CA 1
ATOM 819 C C . ALA A 1 251 ? -16.042 -15.279 -24.162 1.00 13.46 278 ALA A C 1
ATOM 820 O O . ALA A 1 251 ? -16.072 -15.632 -25.348 1.00 13.97 278 ALA A O 1
ATOM 822 N N . ALA A 1 252 ? -17.095 -14.823 -23.487 1.00 13.58 279 ALA A N 1
ATOM 823 C CA . ALA A 1 252 ? -18.338 -14.461 -24.132 1.00 14.36 279 ALA A CA 1
ATOM 824 C C . ALA A 1 252 ? -18.087 -13.359 -25.149 1.00 13.49 279 ALA A C 1
ATOM 825 O O . ALA A 1 252 ? -17.186 -12.523 -24.976 1.00 14.85 279 ALA A O 1
ATOM 827 N N . ALA A 1 253 ? -18.886 -13.346 -26.202 1.00 14.89 280 ALA A N 1
ATOM 828 C CA . ALA A 1 253 ? -18.957 -12.171 -27.048 1.00 15.20 280 ALA A CA 1
ATOM 829 C C . ALA A 1 253 ? -19.393 -10.991 -26.167 1.00 14.21 280 ALA A C 1
ATOM 830 O O . ALA A 1 253 ? -20.092 -11.155 -25.154 1.00 14.51 280 ALA A O 1
ATOM 832 N N . ASN A 1 254 ? -18.978 -9.801 -26.555 1.00 12.99 281 ASN A N 1
ATOM 833 C CA . ASN A 1 254 ? -19.441 -8.603 -25.883 1.00 13.15 281 ASN A CA 1
ATOM 834 C C . ASN A 1 254 ? -20.965 -8.514 -25.878 1.00 13.14 281 ASN A C 1
ATOM 835 O O . ASN A 1 254 ? -21.630 -8.938 -26.817 1.00 15.19 281 ASN A O 1
ATOM 840 N N . THR A 1 255 ? -21.497 -7.936 -24.812 1.00 12.92 282 THR A N 1
ATOM 841 C CA . THR A 1 255 ? -22.941 -7.855 -24.609 1.00 13.27 282 THR A CA 1
ATOM 842 C C . THR A 1 255 ? -23.410 -6.400 -24.537 1.00 13.02 282 THR A C 1
ATOM 843 O O . THR A 1 255 ? -23.076 -5.687 -23.601 1.00 13.94 282 THR A O 1
ATOM 847 N N . ASP A 1 256 ? -24.175 -5.967 -25.527 1.00 13.51 283 ASP A N 1
ATOM 848 C CA . ASP A 1 256 ? -24.810 -4.649 -25.469 1.00 13.90 283 ASP A CA 1
ATOM 849 C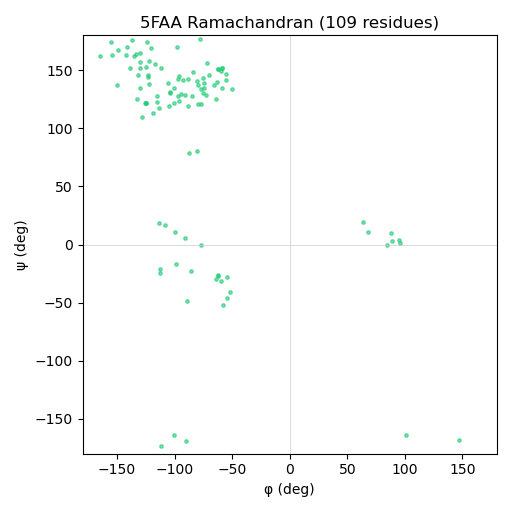 C . ASP A 1 256 ? -25.986 -4.753 -24.505 1.00 13.89 283 ASP A C 1
ATOM 850 O O . ASP A 1 256 ? -26.698 -5.766 -24.479 1.00 14.97 283 ASP A O 1
ATOM 855 N N . PHE A 1 257 ? -26.198 -3.686 -23.747 1.00 13.74 284 PHE A N 1
ATOM 856 C CA . PHE A 1 257 ? -27.291 -3.610 -22.807 1.00 14.60 284 PHE A CA 1
ATOM 857 C C . PHE A 1 257 ? -27.708 -2.183 -22.542 1.00 14.11 284 PHE A C 1
ATOM 858 O O . PHE A 1 257 ? -26.976 -1.242 -22.822 1.00 14.11 284 PHE A O 1
ATOM 866 N N . LYS A 1 258 ? -28.901 -2.063 -21.974 1.00 14.65 285 LYS A N 1
ATOM 867 C CA . LYS A 1 258 ? -29.387 -0.832 -21.376 1.00 15.47 285 LYS A CA 1
ATOM 868 C C . LYS A 1 258 ? -29.610 -1.082 -19.896 1.00 15.89 285 LYS A C 1
ATOM 869 O O . LYS A 1 258 ? -29.828 -2.223 -19.464 1.00 16.56 285 LYS A O 1
ATOM 875 N N . ALA A 1 259 ? -29.558 -0.012 -19.122 1.00 16.94 286 ALA A N 1
ATOM 876 C CA . ALA A 1 259 ? -29.859 -0.093 -17.694 1.00 17.54 286 ALA A CA 1
ATOM 877 C C . ALA A 1 259 ? -31.372 -0.082 -17.528 1.00 19.02 286 ALA A C 1
ATOM 878 O O . ALA A 1 259 ? -31.952 0.933 -17.195 1.00 23.11 286 ALA A O 1
ATOM 880 N N . ASP A 1 260 ? -31.981 -1.246 -17.732 1.00 19.60 287 ASP A N 1
ATOM 881 C CA . ASP A 1 260 ? -33.437 -1.381 -17.798 1.00 20.93 287 ASP A CA 1
ATOM 882 C C . ASP A 1 260 ? -34.009 -2.205 -16.634 1.00 20.66 287 ASP A C 1
ATOM 883 O O . ASP A 1 260 ? -35.150 -2.705 -16.719 1.00 22.60 287 ASP A O 1
ATOM 888 N N . ASN A 1 261 ? -33.215 -2.334 -15.562 1.00 21.26 288 ASN A N 1
ATOM 889 C CA . ASN A 1 261 ? -33.576 -3.069 -14.339 1.00 22.22 288 ASN A CA 1
ATOM 890 C C . ASN A 1 261 ? -33.783 -4.560 -14.565 1.00 22.80 288 ASN A C 1
ATOM 891 O O . ASN A 1 261 ? -34.413 -5.237 -13.745 1.00 29.38 288 ASN A O 1
ATOM 896 N N . SER A 1 262 ? -33.253 -5.082 -15.666 1.00 20.03 289 SER A N 1
ATOM 897 C CA . SER A 1 262 ? -33.403 -6.501 -15.968 1.00 20.40 289 SER A CA 1
ATOM 898 C C . SER A 1 262 ? -32.172 -7.269 -15.532 1.00 20.36 289 SER A C 1
ATOM 899 O O . SER A 1 262 ? -31.139 -6.687 -15.180 1.00 19.37 289 SER A O 1
ATOM 902 N N . SER A 1 263 ? -32.305 -8.591 -15.578 1.00 20.85 290 SER A N 1
ATOM 903 C CA . SER A 1 263 ? -31.188 -9.500 -15.435 1.00 21.13 290 SER A CA 1
ATOM 904 C C . SER A 1 263 ? -31.153 -10.340 -16.687 1.00 19.04 290 SER A C 1
ATOM 905 O O . SER A 1 263 ? -32.201 -10.738 -17.203 1.00 22.17 290 SER A O 1
ATOM 908 N N . SER A 1 264 ? -29.952 -10.576 -17.208 1.00 17.25 291 SER A N 1
ATOM 909 C CA . SER A 1 264 ? -29.780 -11.478 -18.329 1.00 18.22 291 SER A CA 1
ATOM 910 C C . SER A 1 264 ? -28.507 -12.278 -18.182 1.00 16.86 291 SER A C 1
ATOM 911 O O . SER A 1 264 ? -27.627 -11.941 -17.384 1.00 17.18 291 SER A O 1
ATOM 914 N N . ASP A 1 265 ? -28.433 -13.360 -18.943 1.00 16.69 292 ASP A N 1
ATOM 915 C CA . ASP A 1 265 ? -27.323 -14.285 -18.848 1.00 15.91 292 ASP A CA 1
ATOM 916 C C . ASP A 1 265 ? -26.243 -13.913 -19.858 1.00 15.60 292 ASP A C 1
ATOM 917 O O . ASP A 1 265 ? -26.546 -13.510 -20.985 1.00 17.70 292 ASP A O 1
ATOM 922 N N . ILE A 1 266 ? -24.989 -14.053 -19.434 1.00 13.70 293 ILE A N 1
ATOM 923 C CA . ILE A 1 266 ? -23.851 -13.935 -20.338 1.00 13.70 293 ILE A CA 1
ATOM 924 C C . ILE A 1 266 ? -23.179 -15.307 -20.368 1.00 14.05 293 ILE A C 1
ATOM 925 O O . ILE A 1 266 ? -22.780 -15.840 -19.325 1.00 15.11 293 ILE A O 1
ATOM 930 N N . LEU A 1 267 ? -23.078 -15.868 -21.567 1.00 13.90 294 LEU A N 1
ATOM 931 C CA . LEU A 1 267 ? -22.637 -17.254 -21.759 1.00 14.32 294 LEU A CA 1
ATOM 932 C C . LEU A 1 267 ? -21.182 -17.352 -22.183 1.00 14.79 294 LEU A C 1
ATOM 933 O O . LEU A 1 267 ? -20.793 -16.762 -23.191 1.00 17.07 294 LEU A O 1
ATOM 938 N N . ASP A 1 268 ? -20.386 -18.071 -21.386 1.00 14.51 295 ASP A N 1
ATOM 939 C CA . ASP A 1 268 ? -18.995 -18.375 -21.733 1.00 13.96 295 ASP A CA 1
ATOM 940 C C . ASP A 1 268 ? -18.961 -19.766 -22.339 1.00 14.27 295 ASP A C 1
ATOM 941 O O . ASP A 1 268 ? -19.454 -20.726 -21.715 1.00 15.55 295 ASP A O 1
ATOM 945 N N . ALA A 1 269 ? -18.365 -19.906 -23.529 1.00 15.86 296 ALA A N 1
ATOM 946 C CA . ALA A 1 269 ? -18.263 -21.236 -24.145 1.00 18.21 296 ALA A CA 1
ATOM 947 C C . ALA A 1 269 ? -17.182 -22.059 -23.446 1.00 17.24 296 ALA A C 1
ATOM 948 O O . ALA A 1 269 ? -16.060 -21.589 -23.273 1.00 17.65 296 ALA A O 1
ATOM 950 N N . PRO A 1 270 ? -17.502 -23.301 -23.045 1.00 16.81 297 PRO A N 1
ATOM 951 C CA . PRO A 1 270 ? -16.400 -24.115 -22.526 1.00 17.70 297 PRO A CA 1
ATOM 952 C C . PRO A 1 270 ? -15.387 -24.425 -23.622 1.00 19.72 297 PRO A C 1
ATOM 953 O O . PRO A 1 270 ? -15.776 -24.754 -24.759 1.00 24.03 297 PRO A O 1
ATOM 957 N N . SER A 1 271 ? -14.104 -24.323 -23.281 1.00 19.20 298 SER A N 1
ATOM 958 C CA . SER A 1 271 ? -13.014 -24.446 -24.260 1.00 22.56 298 SER A CA 1
ATOM 959 C C . SER A 1 271 ? -12.908 -25.863 -24.817 1.00 28.25 298 SER A C 1
ATOM 960 O O . SER A 1 271 ? -12.949 -26.825 -24.055 1.00 31.61 298 SER A O 1
#

Foldseek 3Di:
DWFKEKEFEAAQPPRHTDWFWKKWKAFPVRWTWAKAAPVRHHDDDDEAEDECPVRNIDIDTHHPVRHDIHIQHPRRMYIYIDHDDQPGKMKIGTDTDDPQWDAFDIDIHGRHRDYYYTHTYGD

Secondary structure (DSSP, 8-state):
--EEEEEEEEETTT--B-SS-EEEEE-TTS-EEEEE-TTS-B----SSEE-HHHHT-EEEEE-GGGPPPEE--TTSEEEEEEES-SS--EEEEEEEPPTTEEPPPPEEE--SS-EEEEEEEE-

Solvent-accessible surface area: 6225 Å² total; per-residue (Å²): 149,64,47,64,18,17,2,25,0,44,7,26,13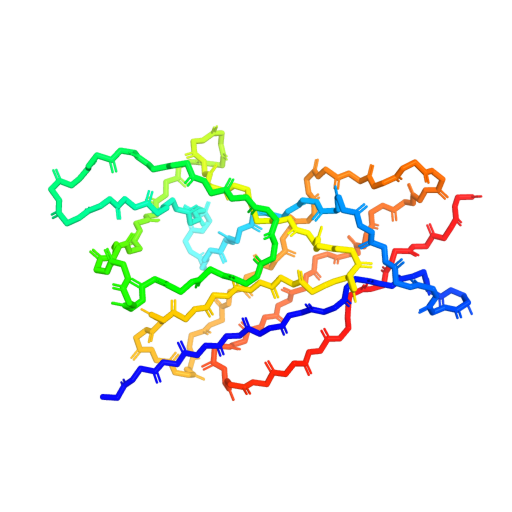4,98,100,108,61,12,86,29,0,0,1,29,2,14,27,111,119,49,87,24,0,47,1,12,40,133,99,48,113,79,41,110,45,52,81,3,62,14,59,3,89,77,76,87,42,115,47,46,72,31,49,72,100,86,14,18,47,0,25,0,37,168,63,0,84,2,2,2,15,17,1,86,45,65,100,48,62,20,28,1,26,18,52,74,63,22,146,43,39,76,54,12,89,93,32,99,9,92,0,71,86,43,70,39,68,4,70,0,45,54,102

B-factor: mean 20.72, std 8.68, range [10.65, 71.29]